Protein AF-A0A3D2G4Q6-F1 (afdb_monomer)

Radius of gyration: 14.36 Å; Cα contacts (8 Å, |Δi|>4): 307; chains: 1; bounding box: 32×25×37 Å

Foldseek 3Di:
DFDECEEDEWEAADAAAQAEDEQEEAADTDAEHYYYEHDHDPPDPHDDTHAAAHAYYENYEHQDDDQHAHEAEWDDDPVDTYAHEHHEAYQYYYNNHTDDDCVVNNYDYYRYYHYYYHD

pLDDT: mean 94.31, std 6.54, range [49.28, 98.81]

Mean predicted aligned error: 3.11 Å

Structure (mmCIF, N/CA/C/O backbone):
data_AF-A0A3D2G4Q6-F1
#
_entry.id   AF-A0A3D2G4Q6-F1
#
loop_
_atom_site.group_PDB
_atom_site.id
_atom_site.type_symbol
_atom_site.label_atom_id
_atom_site.label_alt_id
_atom_site.label_comp_id
_atom_site.label_asym_id
_atom_site.label_entity_id
_atom_site.label_seq_id
_atom_site.pdbx_PDB_ins_code
_atom_site.Cartn_x
_atom_site.Cartn_y
_atom_site.Cartn_z
_atom_site.occupancy
_atom_site.B_iso_or_equiv
_atom_site.auth_seq_id
_atom_site.auth_comp_id
_atom_site.auth_asym_id
_atom_site.auth_atom_id
_atom_site.pdbx_PDB_model_num
ATOM 1 N N . MET A 1 1 ? 15.916 -8.889 8.819 1.00 49.28 1 MET A N 1
ATOM 2 C CA . MET A 1 1 ? 14.715 -8.696 7.981 1.00 49.28 1 MET A CA 1
ATOM 3 C C . MET A 1 1 ? 13.569 -8.399 8.914 1.00 49.28 1 MET A C 1
ATOM 5 O O . MET A 1 1 ? 13.401 -9.156 9.861 1.00 49.28 1 MET A O 1
ATOM 9 N N . GLY A 1 2 ? 12.865 -7.291 8.697 1.00 72.38 2 GLY A N 1
ATOM 10 C CA . GLY A 1 2 ? 11.626 -7.022 9.411 1.00 72.38 2 GLY A CA 1
ATOM 11 C C . GLY A 1 2 ? 10.432 -7.250 8.485 1.00 72.38 2 GLY A C 1
ATOM 12 O O . GLY A 1 2 ? 10.435 -6.697 7.384 1.00 72.38 2 GLY A O 1
ATOM 13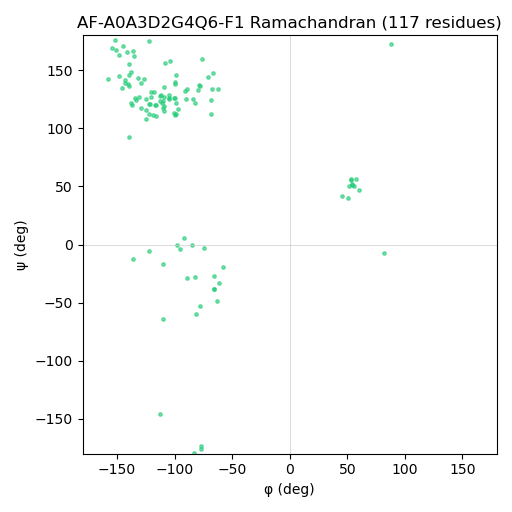 N N . GLY A 1 3 ? 9.482 -8.086 8.897 1.00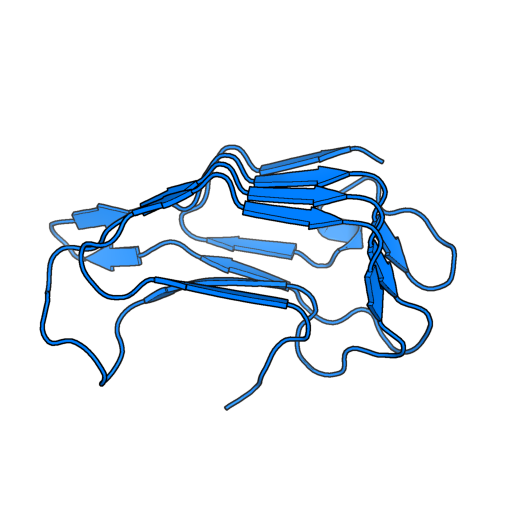 83.38 3 GLY A N 1
ATOM 14 C CA . GLY A 1 3 ? 8.236 -8.353 8.188 1.00 83.38 3 GLY A CA 1
ATOM 15 C C . GLY A 1 3 ? 7.209 -7.231 8.349 1.00 83.38 3 GLY A C 1
ATOM 16 O O . GLY A 1 3 ? 7.480 -6.180 8.937 1.00 83.38 3 GLY A O 1
ATOM 17 N N . ALA A 1 4 ? 6.027 -7.466 7.795 1.00 93.69 4 ALA A N 1
ATOM 18 C CA . ALA A 1 4 ? 4.847 -6.630 7.959 1.00 93.69 4 ALA A CA 1
ATOM 19 C C . ALA A 1 4 ? 3.625 -7.533 8.122 1.00 93.69 4 ALA A C 1
ATOM 21 O O . ALA A 1 4 ? 3.642 -8.671 7.650 1.00 93.69 4 ALA A O 1
ATOM 22 N N . ALA A 1 5 ? 2.578 -7.031 8.772 1.00 94.50 5 ALA A N 1
ATOM 23 C CA . ALA A 1 5 ? 1.312 -7.755 8.844 1.00 94.50 5 ALA A CA 1
ATOM 24 C C . ALA A 1 5 ? 0.663 -7.880 7.454 1.00 9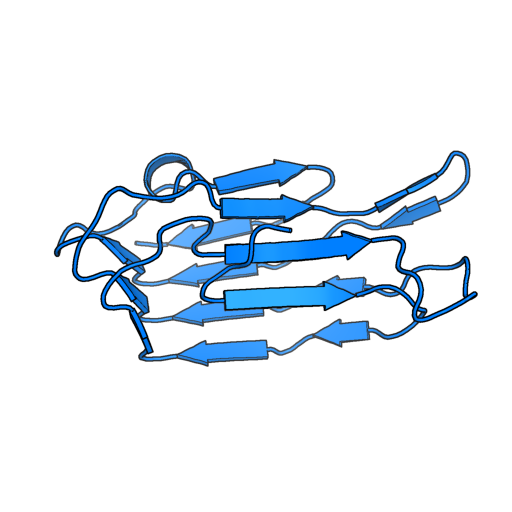4.50 5 ALA A C 1
ATOM 26 O O . ALA A 1 5 ? 0.115 -8.928 7.123 1.00 94.50 5 ALA A O 1
ATOM 27 N N . ILE A 1 6 ? 0.756 -6.825 6.635 1.00 96.25 6 ILE A N 1
ATOM 28 C CA . ILE A 1 6 ? 0.229 -6.784 5.271 1.00 96.25 6 ILE A CA 1
ATOM 29 C C . ILE A 1 6 ? 1.298 -6.196 4.343 1.00 96.25 6 ILE A C 1
ATOM 31 O O . ILE A 1 6 ? 1.801 -5.095 4.571 1.00 96.25 6 ILE A O 1
ATOM 35 N N . SER A 1 7 ? 1.670 -6.929 3.294 1.00 96.38 7 SER A N 1
ATOM 36 C CA . SER A 1 7 ? 2.726 -6.511 2.365 1.00 96.38 7 SER A CA 1
ATOM 37 C C . SER A 1 7 ? 2.427 -6.884 0.922 1.00 96.38 7 SER A C 1
ATOM 39 O O . SER A 1 7 ? 1.982 -8.001 0.660 1.00 96.38 7 SER A O 1
ATOM 41 N N . ILE A 1 8 ? 2.783 -5.989 0.000 1.00 97.88 8 ILE A N 1
ATOM 42 C CA . ILE A 1 8 ? 2.785 -6.222 -1.448 1.00 97.88 8 ILE A CA 1
ATOM 43 C C . ILE A 1 8 ? 4.152 -5.810 -1.979 1.00 97.88 8 ILE A C 1
ATOM 45 O O . ILE A 1 8 ? 4.525 -4.642 -1.887 1.00 97.88 8 ILE A O 1
ATOM 49 N N . HIS A 1 9 ? 4.899 -6.757 -2.540 1.00 96.38 9 HIS A N 1
ATOM 50 C CA . HIS A 1 9 ? 6.231 -6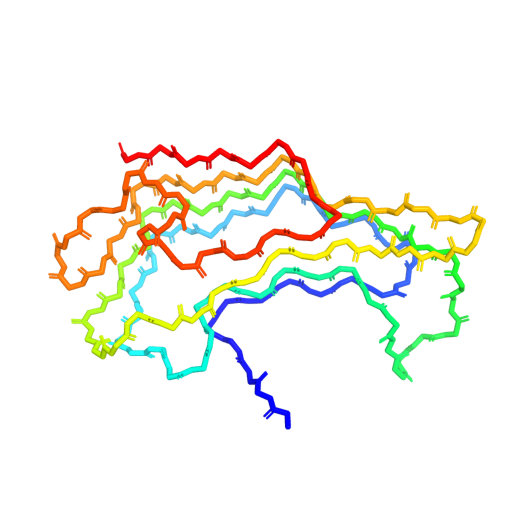.520 -3.095 1.00 96.38 9 HIS A CA 1
ATOM 51 C C . HIS A 1 9 ? 6.257 -6.890 -4.577 1.00 96.38 9 HIS A C 1
ATOM 53 O O . HIS A 1 9 ? 5.906 -8.009 -4.940 1.00 96.38 9 HIS A O 1
ATOM 59 N N . GLN A 1 10 ? 6.713 -5.956 -5.406 1.00 96.06 10 GLN A N 1
ATOM 60 C CA . GLN A 1 10 ? 6.893 -6.107 -6.847 1.00 96.06 10 GLN A CA 1
ATOM 61 C C . GLN A 1 10 ? 8.386 -5.938 -7.154 1.00 96.06 10 GLN A C 1
ATOM 63 O O . GLN A 1 10 ? 9.020 -5.012 -6.643 1.00 96.06 10 GLN A O 1
ATOM 68 N N . ALA A 1 11 ? 8.974 -6.848 -7.936 1.00 95.62 11 ALA A N 1
ATOM 69 C CA . ALA A 1 11 ? 10.404 -6.775 -8.246 1.00 95.62 11 ALA A CA 1
ATOM 70 C C . ALA A 1 11 ? 10.798 -7.039 -9.708 1.00 95.62 11 ALA A C 1
ATOM 72 O O . ALA A 1 11 ? 11.949 -6.780 -10.072 1.00 95.62 11 ALA A O 1
ATOM 73 N N . ASP A 1 12 ? 9.897 -7.560 -10.539 1.00 94.69 12 ASP A N 1
ATOM 74 C CA . ASP A 1 12 ? 10.138 -7.883 -11.952 1.00 94.69 12 ASP A CA 1
ATOM 75 C C . ASP A 1 12 ? 9.316 -6.965 -12.871 1.00 94.69 12 ASP A C 1
ATOM 77 O O . ASP A 1 12 ? 9.146 -5.801 -12.537 1.00 94.69 12 ASP A O 1
ATOM 81 N N . GLY A 1 13 ? 8.828 -7.426 -14.025 1.00 95.44 13 GLY A N 1
ATOM 82 C CA . GLY A 1 13 ? 7.966 -6.636 -14.916 1.00 95.44 13 GLY A CA 1
ATOM 83 C C . GLY A 1 13 ? 6.461 -6.793 -14.690 1.00 95.44 13 GLY A C 1
ATOM 84 O O . GLY A 1 13 ? 5.692 -6.298 -15.507 1.00 95.44 13 GLY A O 1
ATOM 85 N N . GLY A 1 14 ? 6.023 -7.526 -13.663 1.00 95.44 14 GLY A N 1
ATOM 86 C CA . GLY A 1 14 ? 4.604 -7.788 -13.423 1.00 95.44 14 GLY A CA 1
ATOM 87 C C . GLY A 1 14 ? 3.836 -6.557 -12.939 1.00 95.44 14 GLY A C 1
ATOM 88 O O . GLY A 1 14 ? 4.358 -5.768 -12.157 1.00 95.44 14 GLY A O 1
ATOM 89 N N . HIS A 1 15 ? 2.581 -6.427 -13.365 1.00 97.88 15 HIS A N 1
ATOM 90 C CA . HIS A 1 15 ? 1.662 -5.387 -12.901 1.00 97.88 15 HIS A CA 1
ATOM 91 C C . HIS A 1 15 ? 0.765 -5.957 -11.801 1.00 97.88 15 HIS A C 1
ATOM 93 O O . HIS A 1 15 ? 0.015 -6.905 -12.032 1.00 97.88 15 HIS A O 1
ATOM 99 N N . VAL A 1 16 ? 0.883 -5.413 -10.591 1.00 98.62 16 VAL A N 1
ATOM 100 C CA . VAL A 1 16 ? 0.057 -5.780 -9.439 1.00 98.62 16 VAL A CA 1
ATOM 101 C C . VAL A 1 16 ? -1.030 -4.730 -9.284 1.00 98.62 16 VAL A C 1
ATOM 103 O O . VAL A 1 16 ? -0.730 -3.591 -8.935 1.00 98.62 16 VAL A O 1
ATOM 106 N N . HIS A 1 17 ? -2.278 -5.109 -9.543 1.00 98.75 17 HIS A N 1
ATOM 107 C CA . HIS A 1 17 ? -3.399 -4.181 -9.475 1.00 98.75 17 HIS A CA 1
ATOM 108 C C . HIS A 1 17 ? -4.721 -4.858 -9.115 1.00 98.75 17 HIS A C 1
ATOM 110 O O . HIS A 1 17 ? -4.807 -6.087 -9.123 1.00 98.75 17 HIS A O 1
ATOM 116 N N . ASP A 1 18 ? -5.727 -4.045 -8.780 1.00 98.62 18 ASP A N 1
ATOM 117 C CA . ASP A 1 18 ? -7.074 -4.466 -8.364 1.00 98.62 18 ASP A CA 1
ATOM 118 C C . ASP A 1 18 ? -7.053 -5.425 -7.160 1.00 98.62 18 ASP A C 1
ATOM 120 O O . ASP A 1 18 ? -7.635 -6.514 -7.153 1.00 98.62 18 ASP A O 1
ATOM 124 N N . ILE A 1 19 ? -6.327 -5.026 -6.112 1.00 98.75 19 ILE A N 1
ATOM 125 C CA . ILE A 1 19 ? -6.161 -5.828 -4.895 1.00 98.75 19 ILE A CA 1
ATOM 126 C C . ILE A 1 19 ? -7.006 -5.249 -3.765 1.00 98.75 19 ILE A C 1
ATOM 128 O O . ILE A 1 19 ? -6.889 -4.077 -3.420 1.00 98.75 19 ILE A O 1
ATOM 132 N N . HIS A 1 20 ? -7.814 -6.101 -3.131 1.00 98.62 20 HIS A N 1
ATOM 133 C CA . HIS A 1 20 ? -8.753 -5.707 -2.079 1.00 98.62 20 HIS A CA 1
ATOM 134 C C . HIS A 1 20 ? -8.479 -6.470 -0.780 1.00 98.62 20 HIS A C 1
ATOM 136 O O . HIS A 1 20 ? -8.744 -7.670 -0.685 1.00 98.62 20 HIS A O 1
ATOM 142 N N . TYR A 1 21 ? -8.016 -5.767 0.250 1.00 98.62 21 TYR A N 1
ATOM 143 C CA . TYR A 1 21 ? -7.928 -6.267 1.622 1.00 98.62 21 TYR A CA 1
ATOM 144 C C . TYR A 1 21 ? -9.128 -5.761 2.416 1.00 98.62 21 TYR A C 1
ATOM 146 O O . TYR A 1 21 ? -9.234 -4.563 2.668 1.00 98.62 21 TYR A O 1
ATOM 154 N N . LYS A 1 22 ? -10.037 -6.664 2.810 1.00 98.44 22 LYS A N 1
ATOM 155 C CA . LYS A 1 22 ? -11.304 -6.286 3.454 1.00 98.44 22 LYS A CA 1
ATOM 156 C C . LYS A 1 22 ? -11.569 -7.043 4.746 1.00 98.44 22 LYS A C 1
ATOM 158 O O . LYS A 1 22 ? -11.401 -8.259 4.792 1.00 98.44 22 LYS A O 1
ATOM 163 N N . ASN A 1 23 ? -12.077 -6.337 5.757 1.00 98.56 23 ASN A N 1
ATOM 164 C CA . ASN A 1 23 ? -12.578 -6.909 7.015 1.00 98.56 23 ASN A CA 1
ATOM 165 C C . ASN A 1 23 ? -11.517 -7.698 7.804 1.00 98.56 23 ASN A C 1
ATOM 167 O O . ASN A 1 23 ? -11.768 -8.811 8.270 1.00 98.56 23 ASN A O 1
ATOM 171 N N . ILE A 1 24 ? -10.325 -7.122 7.963 1.00 98.38 24 ILE A N 1
ATOM 172 C CA . ILE A 1 24 ? -9.198 -7.784 8.630 1.00 98.38 24 ILE A CA 1
ATOM 173 C C . ILE A 1 24 ? -9.076 -7.293 10.073 1.00 98.38 24 ILE A C 1
ATOM 175 O O . ILE A 1 24 ? -9.218 -6.104 10.367 1.00 98.38 24 ILE A O 1
ATOM 179 N N . ARG A 1 25 ? -8.785 -8.224 10.985 1.00 97.75 25 ARG A N 1
ATOM 180 C CA . ARG A 1 25 ? -8.402 -7.941 12.370 1.00 97.75 25 ARG A CA 1
ATOM 181 C C . ARG A 1 25 ? -6.954 -8.348 12.581 1.00 97.75 25 ARG A C 1
ATOM 183 O O . ARG A 1 25 ? -6.599 -9.499 12.350 1.00 97.75 25 ARG A O 1
ATOM 190 N N . VAL A 1 26 ? -6.137 -7.400 13.015 1.00 96.19 26 VAL A N 1
ATOM 191 C CA . VAL A 1 26 ? -4.739 -7.617 13.379 1.00 96.19 26 VAL A CA 1
ATOM 192 C C . VAL A 1 26 ? -4.643 -7.468 14.890 1.00 96.19 26 VAL A C 1
ATOM 194 O O . VAL A 1 26 ? -4.931 -6.402 15.422 1.00 96.19 26 VAL A O 1
ATOM 197 N N . GLU A 1 27 ? -4.266 -8.527 15.602 1.00 95.50 27 GLU A N 1
ATOM 198 C CA . GLU A 1 27 ? -4.146 -8.453 17.064 1.00 95.50 27 GLU A CA 1
ATOM 199 C C . GLU A 1 27 ? -3.063 -7.453 17.478 1.00 95.50 27 GLU A C 1
ATOM 201 O O . GLU A 1 27 ? -3.320 -6.572 18.292 1.00 95.50 27 GLU A O 1
ATOM 206 N N . GLN A 1 28 ? -1.880 -7.562 16.871 1.00 92.31 28 GLN A N 1
ATOM 207 C CA . GLN A 1 28 ? -0.732 -6.690 17.101 1.00 92.31 28 GLN A CA 1
ATOM 208 C C . GLN A 1 28 ? 0.210 -6.744 15.890 1.00 92.31 28 GLN A C 1
ATOM 210 O O . GLN A 1 28 ? 0.416 -7.810 15.308 1.00 92.31 28 GLN A O 1
ATOM 215 N N . ALA A 1 29 ? 0.810 -5.609 15.520 1.00 90.12 29 ALA A N 1
ATOM 216 C CA . ALA A 1 29 ? 1.843 -5.530 14.487 1.00 90.12 29 ALA A CA 1
ATOM 217 C C . ALA A 1 29 ? 3.102 -4.862 15.057 1.00 90.12 29 ALA A C 1
ATOM 219 O O . ALA A 1 29 ? 3.116 -3.662 15.295 1.00 90.12 29 ALA A O 1
ATOM 220 N N . GLU A 1 30 ? 4.171 -5.634 15.270 1.00 87.25 30 GLU A N 1
ATOM 221 C CA . GLU A 1 30 ? 5.363 -5.127 15.977 1.00 87.25 30 GLU A CA 1
ATOM 222 C C . GLU A 1 30 ? 6.336 -4.338 15.095 1.00 87.25 30 GLU A C 1
ATOM 224 O O . GLU A 1 30 ? 7.076 -3.493 15.590 1.00 87.25 30 GLU A O 1
ATOM 229 N N . GLN A 1 31 ? 6.383 -4.629 13.792 1.00 89.75 31 GLN A N 1
ATOM 230 C CA . GLN A 1 31 ? 7.385 -4.042 12.896 1.00 89.75 31 GLN A CA 1
ATOM 231 C C . GLN A 1 31 ? 6.784 -3.049 11.911 1.00 89.75 31 GLN A C 1
ATOM 233 O O . GLN A 1 31 ? 7.128 -1.871 11.963 1.00 89.75 31 GLN A O 1
ATOM 238 N N . LYS A 1 32 ? 5.904 -3.514 11.017 1.00 93.00 32 LYS A N 1
ATOM 239 C CA . LYS A 1 32 ? 5.115 -2.671 10.108 1.00 93.00 32 LYS A CA 1
ATOM 240 C C . LYS A 1 32 ? 3.700 -3.214 9.996 1.00 93.00 32 LYS A C 1
ATOM 242 O O . LYS A 1 32 ? 3.514 -4.434 10.004 1.00 93.00 32 LYS A O 1
ATOM 247 N N . LEU A 1 33 ? 2.727 -2.321 9.846 1.00 93.62 33 LEU A N 1
ATOM 248 C CA . LEU A 1 33 ? 1.373 -2.725 9.480 1.00 93.62 33 LEU A CA 1
ATOM 249 C C . LEU A 1 33 ? 1.299 -2.934 7.966 1.00 93.62 33 LEU A C 1
ATOM 251 O O . LEU A 1 33 ? 1.075 -4.063 7.535 1.00 93.62 33 LEU A O 1
ATOM 255 N N . PHE A 1 34 ? 1.580 -1.883 7.189 1.00 96.44 34 PHE A N 1
ATOM 256 C CA . PHE A 1 34 ? 1.619 -1.936 5.726 1.00 96.44 34 PHE A CA 1
ATOM 257 C C . PHE A 1 34 ? 3.053 -1.810 5.193 1.00 96.44 34 PHE A C 1
ATOM 259 O O . PHE A 1 34 ? 3.824 -0.957 5.646 1.00 96.44 34 PHE A O 1
ATOM 266 N N . ASP A 1 35 ? 3.413 -2.644 4.217 1.00 97.00 35 ASP A N 1
ATOM 267 C CA . ASP A 1 35 ? 4.696 -2.573 3.506 1.00 97.00 35 ASP A CA 1
ATOM 268 C C . ASP A 1 35 ? 4.515 -2.843 2.005 1.00 97.00 35 ASP A C 1
ATOM 270 O O . ASP A 1 35 ? 4.529 -3.994 1.560 1.00 97.00 35 ASP A O 1
ATOM 274 N N . ILE A 1 36 ? 4.324 -1.773 1.233 1.00 98.19 36 ILE A N 1
ATOM 275 C CA . ILE A 1 36 ? 4.056 -1.812 -0.210 1.00 98.19 36 ILE A CA 1
ATOM 276 C C . ILE A 1 36 ? 5.280 -1.282 -0.947 1.00 98.19 36 ILE A C 1
ATOM 278 O O . ILE A 1 36 ? 5.693 -0.145 -0.709 1.00 98.19 36 ILE A O 1
ATOM 282 N N . LYS A 1 37 ? 5.905 -2.103 -1.797 1.00 97.19 37 LYS A N 1
ATOM 283 C CA . LYS A 1 37 ? 7.199 -1.759 -2.397 1.00 97.19 37 LYS A CA 1
ATOM 284 C C . LYS A 1 37 ? 7.390 -2.272 -3.811 1.00 97.19 37 LYS A C 1
ATOM 286 O O . LYS A 1 37 ? 7.233 -3.466 -4.052 1.00 97.19 37 LYS A O 1
ATOM 291 N N . VAL A 1 38 ? 7.901 -1.398 -4.671 1.00 97.69 38 VAL A N 1
ATOM 292 C CA . VAL A 1 38 ? 8.680 -1.796 -5.847 1.00 97.69 38 VAL A CA 1
ATOM 293 C C . VAL A 1 38 ? 10.152 -1.850 -5.429 1.00 97.69 38 VAL A C 1
ATOM 295 O O . VAL A 1 38 ? 10.671 -0.897 -4.845 1.00 97.69 38 VAL A O 1
ATOM 298 N N . LEU A 1 39 ? 10.834 -2.977 -5.641 1.00 94.25 39 LEU A N 1
ATOM 299 C CA . LEU A 1 39 ? 12.197 -3.174 -5.138 1.00 94.25 39 LEU A CA 1
ATOM 300 C C . LEU A 1 39 ? 13.067 -4.057 -6.035 1.00 94.25 39 LEU A C 1
ATOM 302 O O . LEU A 1 39 ? 12.591 -4.852 -6.835 1.00 94.25 39 LEU A O 1
ATOM 306 N N . LEU A 1 40 ? 14.381 -3.982 -5.821 1.00 93.12 40 LEU A N 1
ATOM 307 C CA . LEU A 1 40 ? 15.292 -5.042 -6.247 1.00 93.12 40 LEU A CA 1
ATOM 308 C C . LEU A 1 40 ? 15.213 -6.207 -5.263 1.00 93.12 40 LEU A C 1
ATOM 310 O O . LEU A 1 40 ? 15.256 -6.008 -4.047 1.00 93.12 40 LEU A O 1
ATOM 314 N N . CYS A 1 41 ? 15.165 -7.431 -5.777 1.00 90.94 41 CYS A N 1
ATOM 315 C CA . CYS A 1 41 ? 15.279 -8.622 -4.949 1.00 90.94 41 CYS A CA 1
ATOM 316 C C . CYS A 1 41 ? 16.101 -9.710 -5.645 1.00 90.94 41 CYS A C 1
ATOM 318 O O . CYS A 1 41 ? 16.337 -9.665 -6.846 1.00 90.94 41 CYS A O 1
ATOM 320 N N . ARG A 1 42 ? 16.523 -10.717 -4.877 1.00 93.62 42 ARG A N 1
ATOM 321 C CA . ARG A 1 42 ? 17.340 -11.842 -5.365 1.00 93.62 42 ARG A CA 1
ATOM 322 C C . ARG A 1 42 ? 16.578 -12.869 -6.213 1.00 93.62 42 ARG A C 1
ATOM 324 O O . ARG A 1 42 ? 17.172 -13.860 -6.618 1.00 93.62 42 ARG A O 1
ATOM 331 N N . TYR A 1 43 ? 15.267 -12.702 -6.375 1.00 92.75 43 TYR A N 1
ATOM 332 C CA . TYR A 1 43 ? 14.398 -13.694 -7.016 1.00 92.75 43 TYR A CA 1
ATOM 333 C C . TYR A 1 43 ? 14.161 -13.416 -8.503 1.00 92.75 43 TYR A C 1
ATOM 335 O O . TYR A 1 43 ? 13.515 -14.215 -9.170 1.00 92.75 43 TYR A O 1
ATOM 343 N N . THR A 1 44 ? 14.679 -12.304 -9.022 1.00 94.38 44 THR A N 1
ATOM 344 C CA . THR A 1 44 ? 14.563 -11.928 -10.430 1.00 94.38 44 THR A CA 1
ATOM 345 C C . THR A 1 44 ? 15.795 -11.144 -10.867 1.00 94.38 44 THR A C 1
ATOM 347 O O . THR A 1 44 ? 16.358 -10.374 -10.090 1.00 94.38 44 THR A O 1
ATOM 350 N N . GLU A 1 45 ? 16.210 -11.344 -12.116 1.00 93.19 45 GLU A N 1
ATOM 351 C CA . GLU A 1 45 ? 17.274 -10.570 -12.771 1.00 93.19 45 GLU A CA 1
ATOM 352 C C . GLU A 1 45 ? 16.706 -9.445 -13.650 1.00 93.19 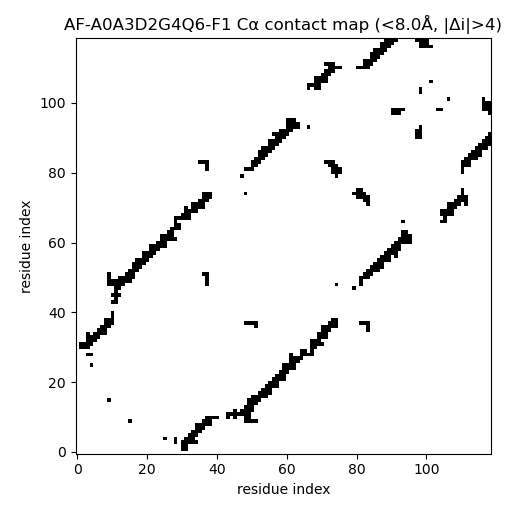45 GLU A C 1
ATOM 354 O O . GLU A 1 45 ? 17.454 -8.688 -14.270 1.00 93.19 45 GLU A O 1
ATOM 359 N N . GLN A 1 46 ? 15.377 -9.320 -13.722 1.00 92.62 46 GLN A N 1
ATOM 360 C CA . GLN A 1 46 ? 14.737 -8.336 -14.578 1.00 92.62 46 GLN A CA 1
ATOM 361 C C . GLN A 1 46 ? 14.996 -6.915 -14.070 1.00 92.62 46 GLN A C 1
ATOM 363 O O . GLN A 1 46 ? 14.702 -6.575 -12.922 1.00 92.62 46 GLN A O 1
ATOM 368 N N . LEU A 1 47 ? 15.544 -6.075 -14.951 1.00 87.88 47 LEU A N 1
ATOM 369 C CA . LEU A 1 47 ? 15.887 -4.692 -14.627 1.00 87.88 47 LEU A CA 1
ATOM 370 C C . LEU A 1 47 ? 14.654 -3.788 -14.621 1.00 87.88 47 LEU A C 1
ATOM 372 O O . LEU A 1 47 ? 14.404 -3.157 -13.598 1.00 87.88 47 LEU A O 1
ATOM 376 N N . ALA A 1 48 ? 13.870 -3.796 -15.704 1.00 92.38 48 ALA A N 1
ATOM 377 C CA . ALA A 1 48 ? 12.644 -3.003 -15.811 1.00 92.38 48 ALA A CA 1
ATOM 378 C C . ALA A 1 48 ? 11.621 -3.430 -14.754 1.00 92.38 48 ALA A C 1
ATOM 380 O O . ALA A 1 48 ? 11.410 -4.635 -14.562 1.00 92.38 48 ALA A O 1
ATOM 381 N N . LYS A 1 49 ? 11.014 -2.453 -14.079 1.00 95.62 49 LYS A N 1
ATOM 382 C CA . LYS A 1 49 ? 10.034 -2.694 -13.020 1.00 95.62 49 LYS A CA 1
ATOM 383 C C . LYS A 1 49 ? 8.611 -2.527 -13.533 1.00 95.62 49 LYS A C 1
ATOM 385 O O . LYS A 1 49 ? 8.312 -1.621 -14.301 1.00 95.62 49 LYS A O 1
ATOM 390 N N . GLY A 1 50 ? 7.748 -3.437 -13.107 1.00 96.12 50 GLY A N 1
ATOM 391 C CA . GLY A 1 50 ? 6.308 -3.319 -13.271 1.00 96.12 50 GLY A CA 1
ATOM 392 C C . GLY A 1 50 ? 5.692 -2.456 -12.173 1.00 96.12 50 GLY A C 1
ATOM 393 O O . GLY A 1 50 ? 6.386 -1.936 -11.298 1.00 96.12 50 GLY A O 1
ATOM 394 N N . GLU A 1 51 ? 4.376 -2.303 -12.224 1.00 97.19 51 GLU A N 1
ATOM 395 C CA . GLU A 1 51 ? 3.648 -1.326 -11.415 1.00 97.19 51 GLU A CA 1
ATOM 396 C C . GLU A 1 51 ? 2.917 -1.959 -10.225 1.00 97.19 51 GLU A C 1
ATOM 398 O O . GLU A 1 51 ? 2.594 -3.151 -10.226 1.00 97.19 51 GLU A O 1
ATOM 403 N N . ILE A 1 52 ? 2.632 -1.128 -9.220 1.00 98.75 52 ILE A N 1
ATOM 404 C CA . ILE A 1 52 ? 1.663 -1.412 -8.157 1.00 98.75 52 ILE A CA 1
ATOM 405 C C . ILE A 1 52 ? 0.662 -0.255 -8.139 1.00 98.75 52 ILE A C 1
ATOM 407 O O . ILE A 1 52 ? 1.060 0.873 -7.831 1.00 98.75 52 ILE A O 1
ATOM 411 N N . ASN A 1 53 ? -0.607 -0.534 -8.438 1.00 98.81 53 ASN A N 1
ATOM 412 C CA . ASN A 1 53 ? -1.695 0.442 -8.344 1.00 98.81 53 ASN A CA 1
ATOM 413 C C . ASN A 1 53 ? -3.057 -0.203 -8.066 1.00 98.81 53 ASN A C 1
ATOM 415 O O . ASN A 1 53 ? -3.132 -1.418 -7.942 1.00 98.81 53 ASN A O 1
ATOM 419 N N . ASP A 1 54 ? -4.109 0.595 -7.883 1.00 98.75 54 ASP A N 1
ATOM 420 C CA . ASP A 1 54 ? -5.476 0.134 -7.597 1.00 98.75 54 ASP A CA 1
ATOM 421 C C . ASP A 1 54 ? -5.546 -0.821 -6.389 1.00 98.75 54 ASP A C 1
ATOM 423 O O . ASP A 1 54 ? -6.009 -1.966 -6.472 1.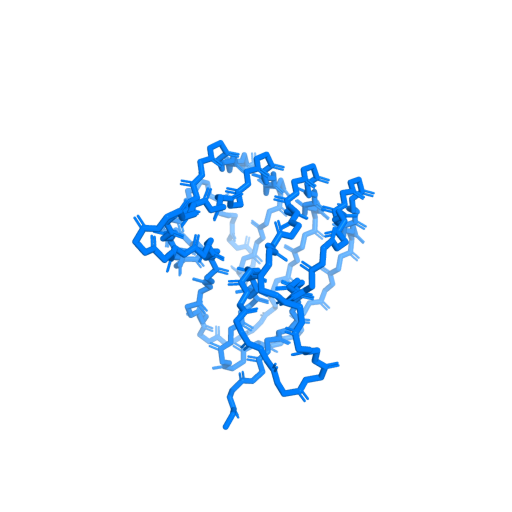00 98.75 54 ASP A O 1
ATOM 427 N N . ILE A 1 55 ? -5.028 -0.358 -5.247 1.00 98.81 55 ILE A N 1
ATOM 428 C CA . IL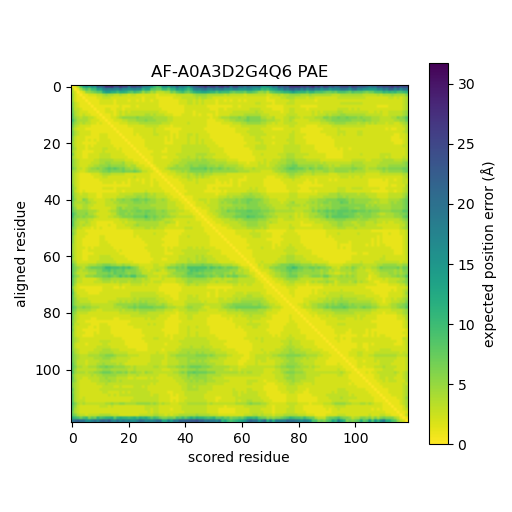E A 1 55 ? -4.960 -1.135 -4.003 1.00 98.81 55 ILE A CA 1
ATOM 429 C C . ILE A 1 55 ? -5.942 -0.569 -2.981 1.00 98.81 55 ILE A C 1
ATOM 431 O O . ILE A 1 55 ? -5.879 0.609 -2.637 1.00 98.81 55 ILE A O 1
ATOM 435 N N . TYR A 1 56 ? -6.798 -1.425 -2.427 1.00 98.62 56 TYR A N 1
ATOM 436 C CA . TYR A 1 56 ? -7.862 -1.035 -1.504 1.00 98.62 56 TYR A CA 1
ATOM 437 C C . TYR A 1 56 ? -7.718 -1.746 -0.158 1.00 98.62 56 TYR A C 1
ATOM 439 O O . TYR A 1 56 ? -7.774 -2.977 -0.077 1.00 98.62 56 TYR A O 1
ATOM 447 N N . PHE A 1 57 ? -7.581 -0.966 0.912 1.00 98.25 57 PHE A N 1
ATOM 448 C CA . PHE A 1 57 ? -7.653 -1.420 2.297 1.00 98.25 57 PHE A CA 1
ATOM 449 C C . PHE A 1 57 ? -8.947 -0.904 2.916 1.00 98.25 57 PHE A C 1
ATOM 451 O O . PHE A 1 57 ? -9.102 0.299 3.082 1.00 98.25 57 PHE A O 1
ATOM 458 N N . ASP A 1 58 ? -9.855 -1.808 3.280 1.00 98.31 58 ASP A N 1
ATOM 459 C CA . ASP A 1 58 ? -11.176 -1.460 3.808 1.00 98.31 58 ASP A CA 1
ATOM 460 C C . ASP A 1 58 ? -11.481 -2.246 5.092 1.00 98.31 58 ASP A C 1
ATOM 462 O O . ASP A 1 58 ? -11.398 -3.480 5.142 1.00 98.31 58 ASP A O 1
ATOM 466 N N . ASN A 1 59 ? -11.846 -1.529 6.156 1.00 98.12 59 ASN A N 1
ATOM 467 C CA . ASN A 1 59 ? -12.220 -2.096 7.453 1.00 98.12 59 ASN A CA 1
ATOM 468 C C . ASN A 1 59 ? -11.112 -2.975 8.061 1.00 98.12 59 ASN A C 1
ATOM 470 O O . ASN A 1 59 ? -11.314 -4.156 8.382 1.00 98.12 59 ASN A O 1
ATOM 474 N N . ILE A 1 60 ? -9.927 -2.386 8.227 1.00 97.81 60 ILE A N 1
ATOM 475 C CA . ILE A 1 60 ? -8.785 -3.006 8.907 1.00 97.81 60 ILE A CA 1
ATOM 476 C C . ILE A 1 60 ? -8.717 -2.472 10.336 1.00 97.81 60 ILE A C 1
ATOM 478 O O . ILE A 1 60 ? -8.676 -1.262 10.548 1.00 97.81 60 ILE A O 1
ATOM 482 N N . GLN A 1 61 ? -8.683 -3.364 11.325 1.00 97.19 61 GLN A N 1
ATOM 483 C CA . GLN A 1 61 ? -8.605 -2.964 12.733 1.00 97.19 61 GLN A CA 1
ATOM 484 C C . GLN A 1 61 ? -7.418 -3.616 13.424 1.00 97.19 61 GLN A C 1
ATOM 486 O O . GLN A 1 61 ? -7.302 -4.844 13.437 1.00 97.19 61 GLN A O 1
ATOM 491 N N . VAL A 1 62 ? -6.571 -2.789 14.029 1.00 96.19 62 VAL A N 1
ATOM 492 C CA . VAL A 1 62 ? -5.454 -3.217 14.868 1.00 96.19 62 VAL A CA 1
ATOM 493 C C . VAL A 1 62 ? -5.874 -3.118 16.328 1.00 96.19 62 VAL A C 1
ATOM 495 O O . VAL A 1 62 ? -6.281 -2.052 16.784 1.00 96.19 62 VAL A O 1
ATOM 498 N N . LEU A 1 63 ? -5.825 -4.229 17.058 1.00 96.69 63 LEU A N 1
ATOM 499 C CA . LEU A 1 63 ? -6.470 -4.337 18.368 1.00 96.69 63 LEU A CA 1
ATOM 500 C C . LEU A 1 63 ? -5.565 -3.916 19.531 1.00 96.69 63 LEU A C 1
ATOM 502 O O . LEU A 1 63 ? -6.078 -3.470 20.555 1.00 96.69 63 LEU A O 1
ATOM 506 N N . ASN A 1 64 ? -4.247 -4.062 19.389 1.00 94.81 64 ASN A N 1
ATOM 507 C CA . ASN A 1 64 ? -3.284 -3.827 20.459 1.00 94.81 64 ASN A CA 1
ATOM 508 C C . ASN A 1 64 ? -1.891 -3.441 19.921 1.00 94.81 64 ASN A C 1
ATOM 510 O O . ASN A 1 64 ? -1.591 -3.603 18.736 1.00 94.81 64 ASN A O 1
ATOM 514 N N . GLY A 1 65 ? -1.029 -2.989 20.832 1.00 90.00 65 GLY A N 1
ATOM 515 C CA . GLY A 1 65 ? 0.364 -2.635 20.576 1.00 90.00 65 GLY A CA 1
ATOM 516 C C . GLY A 1 65 ? 0.566 -1.187 20.135 1.00 90.00 65 GLY A C 1
ATOM 517 O O . GLY A 1 65 ? -0.380 -0.442 19.878 1.00 90.00 65 GLY A O 1
ATOM 518 N N . ASP A 1 66 ? 1.835 -0.793 20.048 1.00 88.75 66 ASP A N 1
ATOM 519 C CA . ASP A 1 66 ? 2.211 0.502 19.488 1.00 88.75 66 ASP A CA 1
ATOM 520 C C . ASP A 1 66 ? 1.891 0.548 17.992 1.00 88.75 66 ASP A C 1
ATOM 522 O O . ASP A 1 66 ? 2.016 -0.454 17.291 1.00 88.75 66 ASP A O 1
ATOM 526 N N . ILE A 1 67 ? 1.534 1.728 17.479 1.00 85.56 67 ILE A N 1
ATOM 527 C CA . ILE A 1 67 ? 1.319 1.922 16.040 1.00 85.56 67 ILE A CA 1
ATOM 528 C C . ILE A 1 67 ? 2.680 1.801 15.339 1.00 85.56 67 ILE A C 1
ATOM 530 O O . ILE A 1 67 ? 3.537 2.672 15.546 1.00 85.56 67 ILE A O 1
ATOM 534 N N . PRO A 1 68 ? 2.927 0.764 14.518 1.00 86.31 68 PRO A N 1
ATOM 535 C CA . PRO A 1 68 ? 4.199 0.620 13.827 1.00 86.31 68 PRO A CA 1
ATOM 536 C C . PRO A 1 68 ? 4.287 1.590 12.643 1.00 86.31 68 PRO A C 1
ATOM 538 O O . PRO A 1 68 ? 3.276 2.049 12.114 1.00 86.31 68 PRO A O 1
ATOM 541 N N . VAL A 1 69 ? 5.505 1.880 12.182 1.00 91.00 69 VAL A N 1
ATOM 542 C CA . VAL A 1 69 ? 5.690 2.630 10.930 1.00 91.00 69 VAL A CA 1
ATOM 543 C C . VAL A 1 69 ? 5.221 1.775 9.756 1.00 91.00 69 VAL A C 1
ATOM 545 O O . VAL A 1 69 ? 5.600 0.609 9.642 1.00 91.00 69 VAL A O 1
ATOM 548 N N . SER A 1 70 ? 4.447 2.372 8.856 1.00 93.19 70 SER A N 1
ATOM 549 C CA . SER A 1 70 ? 4.053 1.760 7.585 1.00 93.19 70 SER A CA 1
ATOM 550 C C . SER A 1 70 ? 4.780 2.428 6.421 1.00 93.19 70 SER A C 1
ATOM 552 O O . SER A 1 70 ? 5.238 3.564 6.543 1.00 93.19 70 SER A O 1
ATOM 554 N N . MET A 1 71 ? 4.925 1.731 5.292 1.00 96.00 71 MET A N 1
ATOM 555 C CA . MET A 1 71 ? 5.681 2.243 4.148 1.00 96.00 71 MET A CA 1
ATOM 556 C C . MET A 1 71 ? 5.013 1.927 2.813 1.00 96.00 71 MET A C 1
ATOM 558 O O . MET A 1 71 ? 4.620 0.788 2.566 1.00 96.00 71 MET A O 1
ATOM 562 N N . ILE A 1 72 ? 4.986 2.932 1.939 1.00 97.88 72 ILE A N 1
ATOM 563 C CA . ILE A 1 72 ? 4.721 2.796 0.508 1.00 97.88 72 ILE A CA 1
ATOM 564 C C . ILE A 1 72 ? 5.925 3.364 -0.227 1.00 97.88 72 ILE A C 1
ATOM 566 O O . ILE A 1 72 ? 6.290 4.524 -0.017 1.00 97.88 72 ILE A O 1
ATOM 570 N N . ARG A 1 73 ? 6.573 2.540 -1.049 1.00 97.75 73 ARG A N 1
ATOM 571 C CA . ARG A 1 73 ? 7.803 2.933 -1.725 1.00 97.75 73 ARG A CA 1
ATOM 572 C C . ARG A 1 73 ? 7.857 2.483 -3.181 1.00 97.75 73 ARG A C 1
ATOM 574 O O . ARG A 1 73 ? 7.810 1.288 -3.460 1.00 97.75 73 ARG A O 1
ATOM 581 N N . GLY A 1 74 ? 8.015 3.439 -4.088 1.00 97.94 74 GLY A N 1
ATOM 582 C CA . GLY A 1 74 ? 8.369 3.181 -5.481 1.00 97.94 74 GLY A CA 1
ATOM 583 C C . GLY A 1 74 ? 9.854 2.862 -5.673 1.00 97.94 74 GLY A C 1
ATOM 584 O O . GLY A 1 74 ? 10.626 2.738 -4.723 1.00 97.94 74 GLY A O 1
ATOM 585 N N . TYR A 1 75 ? 10.272 2.754 -6.925 1.00 97.38 75 TYR A N 1
ATOM 586 C CA . TYR A 1 75 ? 11.639 2.427 -7.308 1.00 97.38 75 TYR A CA 1
ATOM 587 C C . TYR A 1 75 ? 12.191 3.459 -8.283 1.00 97.38 75 TYR A C 1
ATOM 589 O O . TYR A 1 75 ? 11.478 3.938 -9.159 1.00 97.38 75 TYR A O 1
ATOM 597 N N . GLN A 1 76 ? 13.471 3.796 -8.144 1.00 96.06 76 GLN A N 1
ATOM 598 C CA . GLN A 1 76 ? 14.141 4.713 -9.055 1.00 96.06 76 GLN A CA 1
ATOM 599 C C . GLN A 1 76 ? 15.566 4.251 -9.351 1.00 96.06 76 GLN A C 1
ATOM 601 O O . GLN A 1 76 ? 16.322 3.854 -8.463 1.00 96.06 76 GLN A O 1
ATOM 606 N N . THR A 1 77 ? 15.933 4.371 -10.619 1.00 93.25 77 THR A N 1
ATOM 607 C CA . THR A 1 77 ? 17.297 4.335 -11.144 1.00 93.25 77 THR A CA 1
ATOM 608 C C . THR A 1 77 ? 17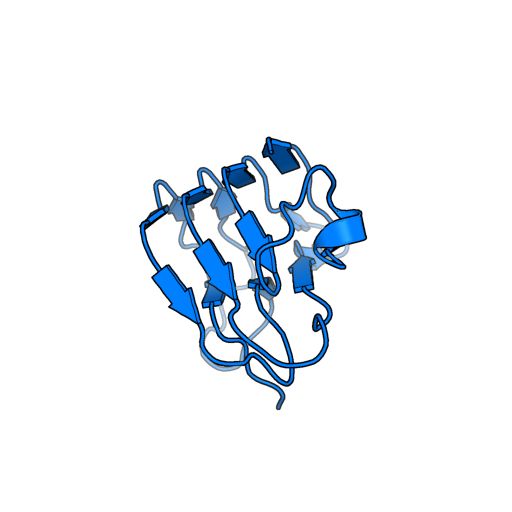.560 5.647 -11.896 1.00 93.25 77 THR A C 1
ATOM 610 O O . THR A 1 77 ? 16.639 6.441 -12.086 1.00 93.25 77 THR A O 1
ATOM 613 N N . PRO A 1 78 ? 18.785 5.907 -12.386 1.00 94.44 78 PRO A N 1
ATOM 614 C CA . PRO A 1 78 ? 19.037 7.075 -13.231 1.00 94.44 78 PRO A CA 1
ATOM 615 C C . PRO A 1 78 ? 18.184 7.151 -14.512 1.00 94.44 78 PRO A C 1
ATOM 617 O O . PRO A 1 78 ? 18.094 8.223 -15.102 1.00 94.44 78 PRO A O 1
ATOM 620 N N . THR A 1 79 ? 17.595 6.039 -14.967 1.00 93.44 79 THR A N 1
ATOM 621 C CA . THR A 1 79 ? 16.868 5.948 -16.248 1.00 93.44 79 THR A CA 1
ATOM 622 C C . THR A 1 79 ? 15.414 5.503 -16.119 1.00 93.44 79 THR A C 1
ATOM 624 O O . THR A 1 79 ? 14.705 5.475 -17.119 1.00 93.44 79 THR A O 1
ATOM 627 N N . GLU A 1 80 ? 14.969 5.129 -14.923 1.00 94.38 80 GLU A N 1
ATOM 628 C CA . GLU A 1 80 ? 13.629 4.598 -14.673 1.00 94.38 80 GLU A CA 1
ATOM 629 C C . GLU A 1 80 ? 13.131 5.102 -13.323 1.00 94.38 80 GLU A C 1
ATOM 631 O O . GLU A 1 80 ? 13.878 5.124 -12.347 1.00 94.38 80 GLU A O 1
ATOM 636 N N . GLU A 1 81 ? 11.863 5.477 -13.262 1.00 96.56 81 GLU A N 1
ATOM 637 C CA . GLU A 1 81 ? 11.175 5.814 -12.026 1.00 96.56 81 GLU A CA 1
ATOM 638 C C . GLU A 1 81 ? 9.790 5.179 -12.077 1.00 96.56 81 GLU A C 1
ATOM 640 O O . GLU A 1 81 ? 8.999 5.476 -12.969 1.00 96.56 81 GLU A O 1
ATOM 645 N N . VAL A 1 82 ? 9.512 4.301 -11.122 1.00 97.62 82 VAL A N 1
ATOM 646 C CA . VAL A 1 82 ? 8.222 3.642 -10.953 1.00 97.62 82 VAL A CA 1
ATOM 647 C C . VAL A 1 82 ? 7.662 4.080 -9.619 1.00 97.62 82 VAL A C 1
ATOM 649 O O . VAL A 1 82 ? 8.281 3.860 -8.575 1.00 97.62 82 VAL A O 1
ATOM 652 N N . ARG A 1 83 ? 6.492 4.712 -9.649 1.00 98.44 83 ARG A N 1
ATOM 653 C CA . ARG A 1 83 ? 5.789 5.108 -8.435 1.00 98.44 83 ARG A CA 1
ATOM 654 C C . ARG A 1 83 ? 4.701 4.101 -8.103 1.00 98.44 83 ARG A C 1
ATOM 656 O O . ARG A 1 83 ? 4.083 3.545 -9.001 1.00 98.44 83 ARG A O 1
ATOM 663 N N . VAL A 1 84 ? 4.472 3.881 -6.813 1.00 98.69 84 VAL A N 1
ATOM 664 C CA . VAL A 1 84 ? 3.233 3.234 -6.358 1.00 98.69 84 VAL A CA 1
ATOM 665 C C . VAL A 1 84 ? 2.139 4.296 -6.347 1.00 98.69 84 VAL A C 1
ATOM 667 O O . VAL A 1 84 ? 2.382 5.393 -5.837 1.00 98.69 84 VAL A O 1
ATOM 670 N N . HIS A 1 85 ? 0.963 3.996 -6.889 1.00 98.62 85 HIS A N 1
ATOM 671 C CA . HIS A 1 85 ? -0.129 4.967 -6.959 1.00 98.62 85 HIS A CA 1
ATOM 672 C C . HIS A 1 85 ? -1.510 4.341 -6.777 1.00 98.62 85 HIS A C 1
ATOM 674 O O . HIS A 1 85 ? -1.611 3.124 -6.698 1.00 98.62 85 HIS A O 1
ATOM 680 N N . ASP A 1 86 ? -2.549 5.164 -6.633 1.00 98.56 86 ASP A N 1
ATOM 681 C CA . ASP A 1 86 ? -3.945 4.736 -6.461 1.00 98.56 86 ASP A CA 1
ATOM 682 C C . ASP A 1 86 ? -4.128 3.736 -5.306 1.00 98.56 86 ASP A C 1
ATOM 684 O O . ASP A 1 86 ? -4.611 2.610 -5.462 1.00 98.56 86 ASP A O 1
ATOM 688 N N . VAL A 1 87 ? -3.689 4.148 -4.111 1.00 98.44 87 VAL A N 1
ATOM 689 C CA . VAL A 1 87 ? -3.820 3.350 -2.884 1.00 98.44 87 VAL A CA 1
ATOM 690 C C . VAL A 1 87 ? -4.842 3.992 -1.960 1.00 98.44 87 VAL A C 1
ATOM 692 O O . VAL A 1 87 ? -4.682 5.138 -1.541 1.00 98.44 87 VAL A O 1
ATOM 695 N N . HIS A 1 88 ? -5.863 3.224 -1.599 1.00 98.19 88 HIS A N 1
ATOM 696 C CA . HIS A 1 88 ? -6.993 3.664 -0.794 1.00 98.19 88 HIS A CA 1
ATOM 697 C C . HIS A 1 88 ? -6.976 2.996 0.578 1.00 98.19 88 HIS A C 1
ATOM 699 O O . HIS A 1 88 ? -6.898 1.771 0.691 1.00 98.19 88 HIS A O 1
ATOM 705 N N . PHE A 1 89 ? -7.072 3.813 1.621 1.00 97.88 89 PHE A N 1
ATOM 706 C CA . PHE A 1 89 ? -7.266 3.388 2.998 1.00 97.88 89 PHE A CA 1
ATOM 707 C C . PHE A 1 89 ? -8.612 3.914 3.484 1.00 97.88 89 PHE A C 1
ATOM 709 O O . PHE A 1 89 ? -8.759 5.118 3.684 1.00 97.88 89 PHE A O 1
ATOM 716 N N . ASP A 1 90 ? -9.559 3.005 3.693 1.00 97.50 90 ASP A N 1
ATOM 717 C CA . ASP A 1 90 ? -10.914 3.295 4.145 1.00 97.50 90 ASP A CA 1
ATOM 718 C C . ASP A 1 90 ? -11.189 2.571 5.474 1.00 97.50 90 ASP A C 1
ATOM 720 O O . ASP A 1 90 ? -10.947 1.366 5.616 1.00 97.50 90 ASP A O 1
ATOM 724 N N . ASN A 1 91 ? -11.719 3.293 6.468 1.00 96.94 91 ASN A N 1
ATOM 725 C CA . ASN A 1 91 ? -12.148 2.717 7.749 1.00 96.94 91 ASN A CA 1
ATOM 726 C C . ASN A 1 91 ? -11.040 1.896 8.455 1.00 96.94 91 ASN A C 1
ATOM 728 O O . ASN A 1 91 ? -11.225 0.742 8.862 1.00 96.94 91 ASN A O 1
ATOM 732 N N . ILE A 1 92 ? -9.857 2.501 8.594 1.00 97.00 92 ILE A N 1
ATOM 733 C CA . ILE A 1 92 ? -8.730 1.928 9.340 1.00 97.00 92 ILE A CA 1
ATOM 734 C C . ILE A 1 92 ? -8.817 2.364 10.804 1.00 97.00 92 ILE A C 1
ATOM 736 O O . ILE A 1 92 ? -9.031 3.543 11.091 1.00 97.00 92 ILE A O 1
ATOM 740 N N . THR A 1 93 ? -8.639 1.432 11.746 1.00 95.94 93 THR A N 1
ATOM 741 C CA . THR A 1 93 ? -8.622 1.763 13.180 1.00 95.94 93 THR A CA 1
ATOM 742 C C . THR A 1 93 ? -7.445 1.144 13.933 1.00 95.94 93 THR A C 1
ATOM 744 O O . THR A 1 93 ? -7.062 -0.002 13.694 1.00 95.94 93 THR A O 1
ATOM 747 N N . PHE A 1 94 ? -6.902 1.892 14.897 1.00 95.12 94 PHE A N 1
ATOM 748 C CA . PHE A 1 94 ? -5.949 1.410 15.900 1.00 95.12 94 PHE A CA 1
ATOM 749 C C . PHE A 1 94 ? -6.555 1.539 17.294 1.00 95.12 94 PHE A C 1
ATOM 751 O O . PHE A 1 94 ? -6.886 2.639 17.742 1.00 95.12 94 PHE A O 1
ATOM 758 N N . MET A 1 95 ? -6.687 0.414 18.000 1.00 94.94 95 MET A N 1
ATOM 759 C CA . MET A 1 95 ? -7.215 0.336 19.368 1.00 94.94 95 MET A CA 1
ATOM 760 C C . MET A 1 95 ? -8.564 1.063 19.516 1.00 94.94 95 MET A C 1
ATOM 762 O O . MET A 1 95 ? -8.810 1.773 20.488 1.00 94.94 95 MET A O 1
ATOM 766 N N . GLY A 1 96 ? -9.430 0.920 18.508 1.00 93.88 96 GLY A N 1
ATOM 767 C CA . GLY A 1 96 ? -10.747 1.561 18.449 1.00 93.88 96 GLY A CA 1
ATOM 768 C C . GLY A 1 96 ? -10.753 3.020 17.976 1.00 93.88 96 GLY A C 1
ATOM 769 O O . GLY A 1 96 ? -11.831 3.559 17.738 1.00 93.88 96 GLY A O 1
ATOM 770 N N . ASN A 1 97 ? -9.590 3.649 17.788 1.00 93.75 97 ASN A N 1
ATOM 771 C CA . ASN A 1 97 ? -9.481 5.003 17.245 1.00 93.75 97 ASN A CA 1
ATOM 772 C C . ASN A 1 97 ? -9.340 4.949 15.728 1.00 93.75 97 ASN A C 1
ATOM 774 O O . ASN A 1 97 ? -8.529 4.193 15.196 1.00 93.75 97 ASN A O 1
ATOM 778 N N . LYS A 1 98 ? -10.133 5.759 15.041 1.00 94.62 98 LYS A N 1
ATOM 779 C CA . LYS A 1 98 ? -10.163 5.836 13.587 1.00 94.62 98 LYS A CA 1
ATOM 780 C C . LYS A 1 98 ? -8.990 6.656 13.055 1.00 94.62 98 LYS A C 1
ATOM 782 O O . LYS A 1 98 ? -8.666 7.695 13.625 1.00 94.62 98 LYS A O 1
ATOM 787 N N . CYS A 1 99 ? -8.362 6.181 11.985 1.00 93.81 99 CYS A N 1
ATOM 788 C CA . CYS A 1 99 ? -7.368 6.942 11.238 1.00 93.81 99 CYS A CA 1
ATOM 789 C C . CYS A 1 99 ? -8.066 7.844 10.234 1.00 93.81 99 CYS A C 1
ATOM 791 O O . CYS A 1 99 ? -8.816 7.357 9.395 1.00 93.81 99 CYS A O 1
ATOM 793 N N . GLU A 1 100 ? -7.773 9.136 10.295 1.00 92.25 100 GLU A N 1
ATOM 794 C CA . GLU A 1 100 ? -8.325 10.132 9.371 1.00 92.25 100 GLU A CA 1
ATOM 795 C C . GLU A 1 100 ? -7.229 10.665 8.433 1.00 92.25 100 GLU A C 1
ATOM 797 O O . GLU A 1 100 ? -7.506 11.254 7.392 1.00 92.25 100 GLU A O 1
ATOM 802 N N . THR A 1 101 ? -5.958 10.455 8.790 1.00 91.44 101 THR A N 1
ATOM 803 C CA . THR A 1 101 ? -4.793 10.942 8.052 1.00 91.44 101 THR A CA 1
ATOM 804 C C . THR A 1 101 ? -3.714 9.871 7.905 1.00 91.44 101 THR A C 1
ATOM 806 O O . THR A 1 101 ? -3.654 8.881 8.639 1.00 91.44 101 THR A O 1
ATOM 809 N N . TRP A 1 102 ? -2.792 10.084 6.966 1.00 87.94 102 TRP A N 1
ATOM 810 C CA . TRP A 1 102 ? -1.626 9.215 6.797 1.00 87.94 102 TRP A CA 1
ATOM 811 C C . TRP A 1 102 ? -0.673 9.270 8.005 1.00 87.94 102 TRP A C 1
ATOM 813 O O . TRP A 1 102 ? 0.006 8.282 8.295 1.00 87.94 102 TRP A O 1
ATOM 823 N N . GLN A 1 103 ? -0.647 10.384 8.750 1.00 89.81 103 GLN A N 1
ATOM 824 C CA . GLN A 1 103 ? 0.121 10.516 9.990 1.00 89.81 103 GLN A CA 1
ATOM 825 C C . GLN A 1 103 ? -0.409 9.595 11.091 1.00 89.81 103 GLN A C 1
ATOM 827 O O . GLN A 1 103 ? 0.402 8.997 11.801 1.00 89.81 103 GLN A O 1
ATOM 832 N N . ASP A 1 104 ? -1.731 9.423 11.194 1.00 91.69 104 ASP A N 1
ATOM 833 C CA . ASP A 1 104 ? -2.349 8.513 12.172 1.00 91.69 104 ASP A CA 1
ATOM 834 C C . ASP A 1 104 ? -1.913 7.063 11.936 1.00 91.69 104 ASP A C 1
ATOM 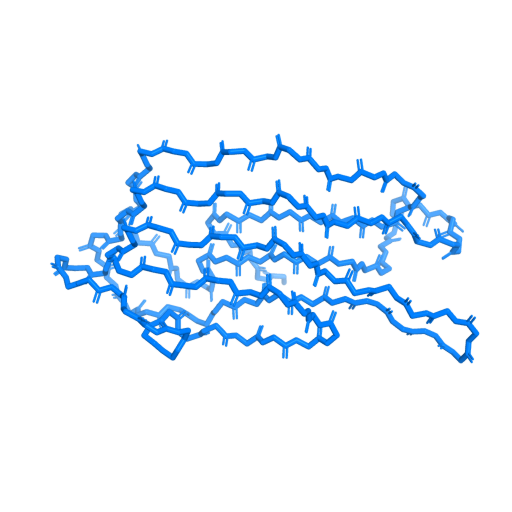836 O O . ASP A 1 104 ? -1.721 6.295 12.876 1.00 91.69 104 ASP A O 1
ATOM 840 N N . MET A 1 105 ? -1.681 6.702 10.672 1.00 91.06 105 MET A N 1
ATOM 841 C CA . MET A 1 105 ? -1.158 5.393 10.269 1.00 91.06 105 MET A CA 1
ATOM 842 C C . MET A 1 105 ? 0.373 5.297 10.313 1.00 91.06 105 MET A C 1
ATOM 844 O O . MET A 1 105 ? 0.934 4.258 9.955 1.00 91.06 105 MET A O 1
ATOM 848 N N . ARG A 1 106 ? 1.063 6.381 10.701 1.00 93.44 106 ARG A N 1
ATOM 849 C CA . ARG A 1 106 ? 2.526 6.531 10.611 1.00 93.44 106 ARG A CA 1
ATOM 850 C C . ARG A 1 106 ? 3.061 6.077 9.248 1.00 93.44 106 ARG A C 1
ATOM 852 O O . ARG A 1 106 ? 4.075 5.376 9.165 1.00 93.44 106 ARG A O 1
ATOM 859 N N . LEU A 1 107 ? 2.336 6.438 8.191 1.00 94.88 107 LEU A N 1
ATOM 860 C CA . LEU A 1 107 ? 2.614 6.020 6.828 1.00 94.88 107 LEU A CA 1
ATOM 861 C C . LEU A 1 107 ? 3.704 6.905 6.223 1.00 94.88 107 LEU A C 1
ATOM 863 O O . LEU A 1 107 ? 3.559 8.122 6.137 1.00 94.88 107 LEU A O 1
ATOM 867 N N . VAL A 1 108 ? 4.797 6.286 5.791 1.00 95.75 108 VAL A N 1
ATOM 868 C CA . VAL A 1 108 ? 5.864 6.946 5.040 1.00 95.75 108 VAL A CA 1
ATOM 869 C C . VAL A 1 108 ? 5.697 6.623 3.564 1.00 95.75 108 VAL A C 1
ATOM 871 O O . VAL A 1 108 ? 5.660 5.453 3.182 1.00 95.75 108 VAL A O 1
ATOM 874 N N . THR A 1 109 ? 5.639 7.660 2.737 1.00 95.88 109 THR A N 1
ATOM 875 C CA . THR A 1 109 ? 5.547 7.545 1.280 1.00 95.88 109 THR A CA 1
ATOM 876 C C . THR A 1 109 ? 6.831 8.053 0.630 1.00 95.88 109 THR A C 1
ATOM 878 O O . THR A 1 109 ? 7.254 9.179 0.887 1.00 95.88 109 THR A O 1
ATOM 881 N N . GLU A 1 110 ? 7.440 7.250 -0.234 1.00 97.50 110 GLU A N 1
ATOM 882 C CA . GLU A 1 110 ? 8.617 7.620 -1.028 1.00 97.50 110 GLU A CA 1
ATOM 883 C C . GLU A 1 110 ? 8.391 7.155 -2.467 1.00 97.50 110 GLU A C 1
ATOM 885 O O . GLU A 1 110 ? 8.106 5.984 -2.679 1.00 97.50 110 GLU A O 1
ATOM 890 N N . LEU A 1 111 ? 8.510 8.037 -3.466 1.00 97.81 111 LEU A N 1
ATOM 891 C CA . LEU A 1 111 ? 8.171 7.687 -4.857 1.00 97.81 111 LEU A CA 1
ATOM 892 C C . LEU A 1 111 ? 6.763 7.063 -4.950 1.00 97.81 111 LEU A C 1
ATOM 894 O O . LEU A 1 111 ? 6.579 5.981 -5.498 1.00 97.81 111 LEU A O 1
ATOM 898 N N . ALA A 1 112 ? 5.778 7.729 -4.354 1.00 97.62 112 ALA A N 1
ATOM 899 C CA . ALA A 1 112 ? 4.380 7.329 -4.411 1.00 97.62 112 ALA A CA 1
ATOM 900 C C . ALA A 1 112 ? 3.491 8.561 -4.614 1.00 97.62 112 ALA A C 1
ATOM 902 O O . ALA A 1 112 ? 3.844 9.655 -4.163 1.00 97.62 112 ALA A O 1
ATOM 903 N N . ASN A 1 113 ? 2.368 8.387 -5.300 1.00 96.31 113 ASN A N 1
ATOM 904 C CA . ASN A 1 113 ? 1.374 9.421 -5.593 1.00 96.31 113 ASN A CA 1
ATOM 905 C C . ASN A 1 113 ? -0.036 8.868 -5.369 1.00 96.31 113 ASN A C 1
ATOM 907 O O . ASN A 1 113 ? -0.191 7.670 -5.193 1.00 96.31 113 ASN A O 1
ATOM 911 N N . ASP A 1 114 ? -1.042 9.743 -5.318 1.00 97.19 114 ASP A N 1
ATOM 912 C CA . ASP A 1 114 ? -2.454 9.329 -5.286 1.00 97.19 114 ASP A CA 1
ATOM 913 C C . ASP A 1 114 ? -2.765 8.329 -4.154 1.00 97.19 114 ASP A C 1
ATOM 915 O O . ASP A 1 114 ? -3.291 7.234 -4.346 1.00 97.19 114 ASP A O 1
ATOM 919 N N . ILE A 1 115 ? -2.364 8.721 -2.938 1.00 96.62 115 ILE A N 1
ATOM 920 C CA . ILE A 1 115 ? -2.618 7.975 -1.704 1.00 96.62 115 ILE A CA 1
ATOM 921 C C . ILE A 1 115 ? -3.797 8.624 -0.987 1.00 96.62 115 ILE A C 1
ATOM 923 O O . ILE A 1 115 ? -3.700 9.755 -0.502 1.00 96.62 115 ILE A O 1
ATOM 927 N N . TYR A 1 116 ? -4.902 7.896 -0.916 1.00 96.19 116 TYR A N 1
ATOM 928 C CA . TYR A 1 116 ? -6.164 8.366 -0.368 1.00 96.19 116 TYR A CA 1
ATOM 929 C C . TYR A 1 116 ? -6.391 7.747 1.005 1.00 96.19 116 TYR A C 1
ATOM 931 O O . TYR A 1 116 ? -6.357 6.529 1.166 1.00 96.19 116 TYR A O 1
ATOM 939 N N . VAL A 1 117 ? -6.624 8.597 2.001 1.00 94.38 117 VAL A N 1
ATOM 940 C CA . VAL A 1 117 ? -7.016 8.175 3.345 1.00 94.38 117 VAL A CA 1
ATOM 941 C C . VAL A 1 117 ? -8.376 8.780 3.619 1.00 94.38 117 VAL A C 1
ATOM 943 O O . VAL A 1 117 ? -8.488 10.000 3.733 1.00 94.38 117 VAL A O 1
ATOM 946 N N . ASN A 1 118 ? -9.390 7.928 3.699 1.00 85.12 118 ASN A N 1
ATOM 947 C CA . ASN A 1 118 ? -10.707 8.317 4.161 1.00 85.12 118 ASN A CA 1
ATOM 948 C C . ASN A 1 118 ? -10.931 7.641 5.506 1.00 85.12 118 ASN A C 1
ATOM 950 O O . ASN A 1 118 ? -10.899 6.412 5.615 1.00 85.12 118 ASN A O 1
ATOM 954 N N . GLY A 1 119 ? -11.182 8.447 6.533 1.00 59.94 119 GLY A N 1
ATOM 955 C CA . GLY A 1 119 ? -11.804 7.909 7.725 1.00 59.94 119 GLY A CA 1
ATOM 956 C C . GLY A 1 119 ? -13.166 7.346 7.358 1.00 59.94 119 GLY A C 1
ATOM 957 O O . GLY A 1 119 ? -14.076 8.168 7.114 1.00 59.94 119 GLY A O 1
#

Nearest PDB structures (foldseek):
  5jmc-assembly4_H  TM=3.276E-01  e=2.004E-01  Rattus norvegicus

Solvent-accessible surface area (backbone atoms only — not comparable to full-atom values): 6458 Å² total; per-residue (Å²): 138,81,68,46,76,40,70,49,81,44,46,33,70,58,73,47,59,77,43,78,49,66,74,45,79,39,64,61,38,89,57,11,46,41,40,36,33,40,45,90,54,96,88,52,87,50,79,64,70,37,47,43,33,48,34,38,39,34,42,37,37,33,60,42,77,68,88,27,53,16,39,38,31,26,37,76,56,102,88,46,76,44,52,33,32,45,35,39,39,34,48,36,27,54,64,85,42,73,31,60,45,53,71,73,52,41,52,45,74,42,58,53,48,63,75,45,58,42,88

Secondary structure (DSSP, 8-state):
----SEEEEE-SS--B--EEEEEEEEEE-SS-SEEEEE---TT----S---B--EEEEEEEEEES----EEEE-EE-SS-EE-B--EEEEEEEETTEEP-STTTTTEEEESB--EEEE-

Sequence (119 aa):
MGGAAISIHQADGGHVHDIHYKNIRVEQAEQKLFDIKVLLCRYTEQLAKGEINDIYFDNIQVLNGDIPVSMIRGYQTPTEEVRVHDVHFDNITFMGNKCETWQDMRLVTELANDIYVNG